Protein AF-A0A444JXI4-F1 (afdb_monomer)

Sequence (144 aa):
STSTVVQSQVCTTGTLKSLQKSLPAGSVIQTDQYGTRYSCADTFYPANGAGAVIDVSQMDQLYLEMDVPSGNPKVLKSNDPATSNRLYIGTSATNTPEVATGKTVNIFTAVPCGQPGYQAWEDGGNPVPADVSNADFFYTTTGK

Structure (mmCIF, N/CA/C/O backbone):
data_AF-A0A444JXI4-F1
#
_entry.id   AF-A0A444JXI4-F1
#
loop_
_atom_site.group_PDB
_atom_site.id
_atom_site.type_symbol
_atom_site.label_atom_id
_atom_site.label_alt_id
_atom_site.label_comp_id
_atom_site.label_asym_id
_atom_site.label_entity_id
_atom_site.label_seq_id
_atom_site.pdbx_PDB_ins_code
_atom_site.Cartn_x
_atom_site.Cartn_y
_atom_site.Cartn_z
_atom_site.occupancy
_atom_site.B_iso_or_equiv
_atom_site.auth_seq_id
_atom_site.auth_comp_id
_atom_site.auth_asym_id
_atom_site.auth_atom_id
_atom_site.pdbx_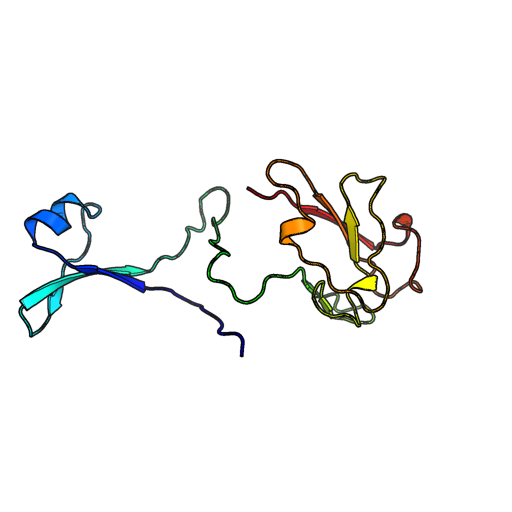PDB_model_num
ATOM 1 N N . SER A 1 1 ? -15.723 -8.320 -5.389 1.00 46.06 1 SER A N 1
ATOM 2 C CA . SER A 1 1 ? -16.338 -6.982 -5.432 1.00 46.06 1 SER A CA 1
ATOM 3 C C . SER A 1 1 ? -15.817 -6.239 -4.224 1.00 46.06 1 SER A C 1
ATOM 5 O O . SER A 1 1 ? -16.069 -6.705 -3.121 1.00 46.06 1 SER A O 1
ATOM 7 N N . THR A 1 2 ? -15.024 -5.189 -4.418 1.00 41.84 2 THR A N 1
ATOM 8 C CA . THR A 1 2 ? -14.401 -4.425 -3.325 1.00 41.84 2 THR A CA 1
ATOM 9 C C . THR A 1 2 ? -15.364 -3.320 -2.896 1.00 41.84 2 THR A C 1
ATOM 11 O O . THR A 1 2 ? -15.877 -2.593 -3.744 1.00 41.84 2 THR A O 1
ATOM 14 N N . SER A 1 3 ? -15.663 -3.222 -1.599 1.00 43.56 3 SER A N 1
ATOM 15 C CA . SER A 1 3 ? -16.588 -2.217 -1.062 1.00 43.56 3 SER A CA 1
ATOM 16 C C . SER A 1 3 ? -15.806 -1.029 -0.512 1.00 43.56 3 SER A C 1
ATOM 18 O O . SER A 1 3 ? -15.049 -1.180 0.444 1.00 43.56 3 SER A O 1
ATOM 20 N N . THR A 1 4 ? -15.989 0.158 -1.090 1.00 48.19 4 THR A N 1
ATOM 21 C CA . THR A 1 4 ? -15.403 1.400 -0.567 1.00 48.19 4 THR A CA 1
ATOM 22 C C . THR A 1 4 ? -16.182 1.850 0.668 1.00 48.19 4 THR A C 1
ATOM 24 O O . THR A 1 4 ? -17.311 2.325 0.557 1.00 48.19 4 THR A O 1
ATOM 27 N N . VAL A 1 5 ? -15.594 1.702 1.857 1.00 50.69 5 VAL A N 1
ATOM 28 C CA . VAL A 1 5 ? -16.174 2.204 3.111 1.00 50.69 5 VAL A CA 1
ATOM 29 C C . VAL A 1 5 ? -15.691 3.636 3.328 1.00 50.69 5 VAL A C 1
ATOM 31 O O . VAL A 1 5 ? -14.541 3.860 3.686 1.00 50.69 5 VAL A O 1
ATOM 34 N N . VAL A 1 6 ? -16.564 4.615 3.084 1.00 54.12 6 VAL A N 1
ATOM 35 C CA . VAL A 1 6 ? -16.255 6.047 3.282 1.00 54.12 6 VAL A CA 1
ATOM 36 C C . VAL A 1 6 ? -16.493 6.516 4.720 1.00 54.12 6 VAL A C 1
ATOM 38 O O . VAL A 1 6 ? -15.938 7.525 5.144 1.00 54.12 6 VAL A O 1
ATOM 41 N N . GLN A 1 7 ? -17.317 5.784 5.472 1.00 54.62 7 GLN A N 1
ATOM 42 C CA . GLN A 1 7 ? -17.680 6.089 6.850 1.00 54.62 7 GLN A CA 1
ATOM 43 C C . GLN A 1 7 ? -18.176 4.812 7.534 1.00 54.62 7 GLN A C 1
ATOM 45 O O . GLN A 1 7 ? -18.936 4.046 6.942 1.00 54.62 7 GLN A O 1
ATOM 50 N N . SER A 1 8 ? -17.759 4.601 8.782 1.00 68.19 8 SER A N 1
ATOM 51 C CA . SER A 1 8 ? -18.327 3.582 9.664 1.00 68.19 8 SER A CA 1
ATOM 52 C C . SER A 1 8 ? -18.947 4.273 10.871 1.00 68.19 8 SER A C 1
ATOM 54 O O . SER A 1 8 ? -18.332 5.157 11.475 1.00 68.19 8 SER A O 1
ATOM 56 N N . GLN A 1 9 ? -20.176 3.886 11.194 1.00 79.31 9 GLN A N 1
ATOM 57 C CA . GLN A 1 9 ? -20.873 4.331 12.389 1.00 79.31 9 GLN A CA 1
ATOM 58 C C . GLN A 1 9 ? -21.011 3.137 13.327 1.00 79.31 9 GLN A C 1
ATOM 60 O O . GLN A 1 9 ? -21.591 2.113 12.967 1.00 79.31 9 GLN A O 1
ATOM 65 N N . VAL A 1 10 ? -20.477 3.275 14.539 1.00 82.31 10 VAL A N 1
ATOM 66 C CA . VAL A 1 10 ? -20.553 2.232 15.564 1.00 82.31 10 VAL A CA 1
ATOM 67 C C . VAL A 1 10 ? -21.566 2.658 16.612 1.00 82.31 10 VAL A C 1
ATOM 69 O O . VAL A 1 10 ? -21.433 3.726 17.210 1.00 82.31 10 VAL A O 1
ATOM 72 N N . CYS A 1 11 ? -22.568 1.810 16.846 1.00 88.56 11 CYS A N 1
ATOM 73 C CA . CYS A 1 11 ? -23.601 2.031 17.849 1.00 88.56 11 CYS A CA 1
ATOM 74 C C . CYS A 1 11 ? -23.424 1.073 19.029 1.00 88.56 11 CYS A C 1
ATOM 76 O O . CYS A 1 11 ? -23.444 -0.145 18.867 1.00 88.56 11 CYS A O 1
ATOM 78 N N . THR A 1 12 ? -23.302 1.626 20.232 1.00 90.19 12 THR A N 1
ATOM 79 C CA . THR A 1 12 ? -23.228 0.857 21.478 1.00 90.19 12 THR A CA 1
ATOM 80 C C . THR A 1 12 ? -24.590 0.864 22.153 1.00 90.19 12 THR A C 1
ATOM 82 O O . THR A 1 12 ? -25.110 1.932 22.476 1.00 90.19 12 THR A O 1
ATOM 85 N N . THR A 1 13 ? -25.159 -0.314 22.401 1.00 92.19 13 THR A N 1
ATOM 86 C CA . THR A 1 13 ? -26.435 -0.480 23.113 1.00 92.19 13 THR A CA 1
ATOM 87 C C . THR A 1 13 ? -26.211 -0.806 24.586 1.00 92.19 13 THR A C 1
ATOM 89 O O . THR A 1 13 ? -25.284 -1.541 24.925 1.00 92.19 13 THR A O 1
ATOM 92 N N . GLY A 1 14 ? -27.078 -0.335 25.478 1.00 91.50 14 GLY A N 1
ATOM 93 C CA . GLY A 1 14 ? -26.977 -0.688 26.894 1.00 91.50 14 GLY A CA 1
ATOM 94 C C . GLY A 1 14 ? -27.999 0.009 27.778 1.00 91.50 14 GLY A C 1
ATOM 95 O O . GLY A 1 14 ? -28.840 0.774 27.316 1.00 91.50 14 GLY A O 1
ATOM 96 N N . THR A 1 15 ? -27.936 -0.232 29.087 1.00 91.00 15 THR A N 1
ATOM 97 C CA . THR A 1 15 ? -28.739 0.551 30.038 1.00 91.00 15 THR A CA 1
ATOM 98 C C . THR A 1 15 ? -28.214 1.985 30.112 1.00 91.00 15 THR A C 1
ATOM 100 O O . THR A 1 15 ? -27.021 2.215 29.921 1.00 91.00 15 THR A O 1
ATOM 103 N N . LEU A 1 16 ? -29.075 2.954 30.449 1.00 88.06 16 LEU A N 1
ATOM 104 C CA . LEU A 1 16 ? -28.679 4.368 30.547 1.00 88.06 16 LEU A CA 1
ATOM 105 C C . LEU A 1 16 ? -27.444 4.553 31.443 1.00 88.06 16 LEU A C 1
ATOM 107 O O . LEU A 1 16 ? -26.477 5.192 31.045 1.00 88.06 16 LEU A O 1
ATOM 111 N N . LYS A 1 17 ? -27.448 3.907 32.615 1.00 90.12 17 LYS A N 1
ATOM 112 C CA . LYS A 1 17 ? -26.343 3.955 33.579 1.00 90.12 17 LYS A CA 1
ATOM 113 C C . LYS A 1 17 ? -25.053 3.334 33.031 1.00 90.12 17 LYS A C 1
ATOM 115 O O . LYS A 1 17 ? -23.971 3.827 33.331 1.00 90.12 17 LYS A O 1
ATOM 120 N N . SER A 1 18 ? -25.158 2.257 32.248 1.00 88.69 18 SER A N 1
ATOM 121 C CA . SER A 1 18 ? -23.998 1.622 31.611 1.00 88.69 18 SER A CA 1
ATOM 122 C C . SER A 1 18 ? -23.408 2.524 30.534 1.00 88.69 18 SER A C 1
ATOM 124 O O . SER A 1 18 ? -22.207 2.769 30.548 1.00 88.69 18 SER A O 1
ATOM 126 N N . LEU A 1 19 ? -24.256 3.068 29.657 1.00 89.50 19 LEU A N 1
ATOM 127 C CA . LEU A 1 19 ? -23.844 3.945 28.563 1.00 89.50 19 LEU A CA 1
ATOM 128 C C . LEU A 1 19 ? -23.223 5.246 29.085 1.00 89.50 19 LEU A C 1
ATOM 130 O O . LEU A 1 19 ? -22.154 5.631 28.635 1.00 89.50 19 LEU A O 1
ATOM 134 N N . GLN A 1 20 ? -23.818 5.877 30.100 1.00 88.31 20 GLN A N 1
ATOM 135 C CA . GLN A 1 20 ? -23.254 7.079 30.731 1.00 88.31 20 GLN A CA 1
ATOM 136 C C . GLN A 1 20 ? -21.883 6.843 31.381 1.00 88.31 20 GLN A C 1
ATOM 138 O O . GLN A 1 20 ? -21.113 7.786 31.529 1.00 88.31 20 GLN A O 1
ATOM 143 N N . LYS A 1 21 ? -21.583 5.604 31.7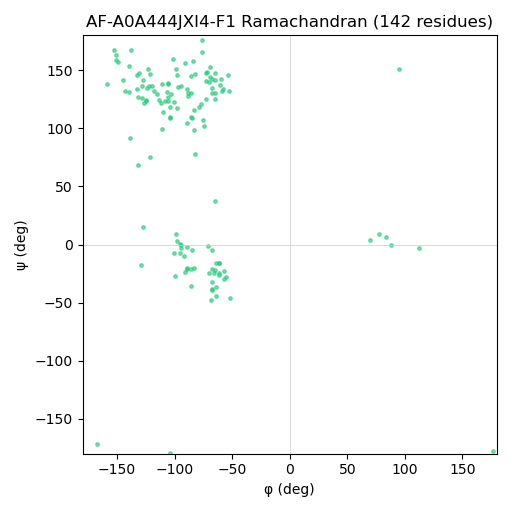92 1.00 88.56 21 LYS A N 1
ATOM 144 C CA . LYS A 1 21 ? -20.284 5.235 32.368 1.00 88.56 21 LYS A CA 1
ATOM 145 C C . LYS A 1 21 ? -19.249 4.885 31.296 1.00 88.56 21 LYS A C 1
ATOM 147 O O . LYS A 1 21 ? -18.068 5.136 31.505 1.00 88.56 21 LYS A O 1
ATOM 152 N N . SER A 1 22 ? -19.671 4.250 30.203 1.00 81.19 22 SER A N 1
ATOM 153 C CA . SER A 1 22 ? -18.772 3.747 29.157 1.00 81.19 22 SER A CA 1
ATOM 154 C C . SER A 1 22 ? -18.484 4.757 28.050 1.00 81.19 22 SER A C 1
ATOM 156 O O . SER A 1 22 ? -17.521 4.578 27.313 1.00 81.19 22 SER A O 1
ATOM 158 N N . LEU A 1 23 ? -19.328 5.777 27.890 1.00 83.88 23 LEU A N 1
ATOM 159 C CA . LEU A 1 23 ? -19.204 6.771 26.830 1.00 83.88 23 LEU A CA 1
ATOM 160 C C . LEU A 1 23 ? -18.534 8.056 27.338 1.00 83.88 23 LEU A C 1
ATOM 162 O O . LEU A 1 23 ? -18.702 8.415 28.506 1.00 83.88 23 LEU A O 1
ATOM 166 N N . PRO A 1 24 ? -17.824 8.791 26.463 1.00 80.31 24 PRO A N 1
ATOM 167 C CA . PRO A 1 24 ? -17.328 10.125 26.775 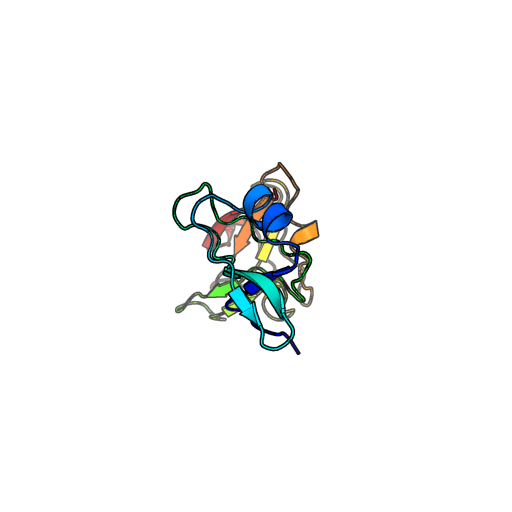1.00 80.31 24 PRO A CA 1
ATOM 168 C C . PRO A 1 24 ? -18.441 11.058 27.263 1.00 80.31 24 PRO A C 1
ATOM 170 O O . PRO A 1 24 ? -19.581 10.997 26.788 1.00 80.31 24 PRO A O 1
ATOM 173 N N . ALA A 1 25 ? -18.101 11.963 28.180 1.00 80.06 25 ALA A N 1
ATOM 174 C CA . ALA A 1 25 ? -19.039 12.972 28.659 1.00 80.06 25 ALA A CA 1
ATOM 175 C C . ALA A 1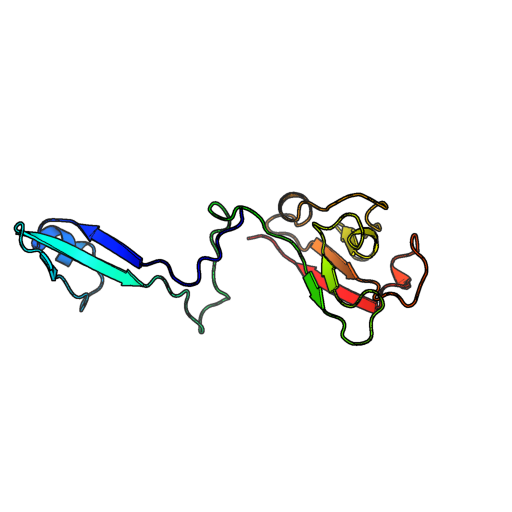 25 ? -19.568 13.819 27.487 1.00 80.06 25 ALA A C 1
ATOM 177 O O . ALA A 1 25 ? -18.801 14.251 26.630 1.00 80.06 25 ALA A O 1
ATOM 178 N N . GLY A 1 26 ? -20.884 14.041 27.451 1.00 79.69 26 GLY A N 1
ATOM 179 C CA . GLY A 1 26 ? -21.554 14.753 26.356 1.00 79.69 26 GLY A CA 1
ATOM 180 C C . GLY A 1 26 ? -21.990 13.873 25.178 1.00 79.69 26 GLY A C 1
ATOM 181 O O . GLY A 1 26 ? -22.609 14.393 24.254 1.00 79.69 26 GLY A O 1
ATOM 182 N N . SER A 1 27 ? -21.729 12.559 25.208 1.00 85.50 27 SER A N 1
ATOM 183 C CA . SER A 1 27 ? -22.233 11.634 24.181 1.00 85.50 27 SER A CA 1
ATOM 184 C C . SER A 1 27 ? -23.764 11.617 24.130 1.00 85.50 27 SER A C 1
ATOM 186 O O . SER A 1 27 ? -24.434 11.570 25.166 1.00 85.50 27 SER A O 1
ATOM 188 N N . VAL A 1 28 ? -24.320 11.617 22.916 1.00 91.25 28 VAL A N 1
ATOM 189 C CA . VAL A 1 28 ? -25.770 11.563 22.691 1.00 91.25 28 VAL A CA 1
ATOM 190 C C . VAL A 1 28 ? -26.264 10.128 22.867 1.00 91.25 28 VAL A C 1
ATOM 192 O O . VAL A 1 28 ? -25.885 9.237 22.114 1.00 91.25 28 VAL A O 1
ATOM 195 N N . ILE A 1 29 ? -27.156 9.914 23.835 1.00 93.94 29 ILE A N 1
ATOM 196 C CA . ILE A 1 29 ? -27.835 8.630 24.044 1.00 93.94 29 ILE A CA 1
ATOM 197 C C . ILE A 1 29 ? -29.267 8.752 23.525 1.00 93.94 29 ILE A C 1
ATOM 199 O O . ILE A 1 29 ? -30.053 9.552 24.033 1.00 93.94 29 ILE A O 1
ATOM 203 N N . GLN A 1 30 ? -29.607 7.940 22.531 1.00 93.44 30 GLN A N 1
ATOM 204 C CA . GLN A 1 30 ? -30.941 7.855 21.947 1.00 93.44 30 GLN A CA 1
ATOM 205 C C . GLN A 1 30 ? -31.688 6.629 22.483 1.00 93.44 30 GLN A C 1
ATOM 207 O O . GLN A 1 30 ? -31.091 5.698 23.026 1.00 93.44 30 GLN A O 1
ATOM 212 N N . THR A 1 31 ? -33.016 6.651 22.374 1.00 94.50 31 THR A N 1
ATOM 213 C CA . THR A 1 31 ? -33.887 5.504 22.665 1.00 94.50 31 THR A CA 1
ATOM 214 C C . THR A 1 31 ? -34.739 5.248 21.431 1.00 94.50 31 THR A C 1
ATOM 216 O O . THR A 1 31 ? -35.386 6.177 20.952 1.00 94.50 31 THR A O 1
ATOM 219 N N . ASP A 1 32 ? -34.711 4.029 20.894 1.00 91.12 32 ASP A N 1
ATOM 220 C CA . ASP A 1 32 ? -35.572 3.665 19.767 1.00 91.12 32 ASP A CA 1
ATOM 221 C C . ASP A 1 32 ? -37.027 3.430 20.211 1.00 91.12 32 ASP A C 1
ATOM 223 O O . ASP A 1 32 ? -37.371 3.451 21.396 1.00 91.12 32 ASP A O 1
ATOM 227 N N . GLN A 1 33 ? -37.893 3.168 19.234 1.00 92.50 33 GLN A N 1
ATOM 228 C CA . GLN A 1 33 ? -39.310 2.871 19.454 1.00 92.50 33 GLN A CA 1
ATOM 229 C C . GLN A 1 33 ? -39.576 1.580 20.251 1.00 92.50 33 GLN A C 1
ATOM 231 O O . GLN A 1 33 ? -40.683 1.391 20.748 1.00 92.50 33 GLN A O 1
ATOM 236 N N . TYR A 1 34 ? -38.581 0.699 20.383 1.00 91.50 34 TYR A N 1
ATOM 237 C CA . TYR A 1 34 ? -38.664 -0.552 21.138 1.00 91.50 34 TYR A CA 1
ATOM 238 C C . TYR A 1 34 ? -38.123 -0.406 22.571 1.00 91.50 34 TYR A C 1
ATOM 240 O O . TYR A 1 34 ? -38.129 -1.367 23.339 1.00 91.50 34 TYR A O 1
ATOM 248 N N . GLY A 1 35 ? -37.671 0.794 22.954 1.00 88.81 35 GLY A N 1
ATOM 249 C CA . GLY A 1 35 ? -37.089 1.077 24.265 1.00 88.81 35 GLY A CA 1
ATOM 250 C C . GLY A 1 35 ? -35.601 0.731 24.379 1.00 88.81 35 GLY A C 1
ATOM 251 O O . GLY A 1 35 ? -35.032 0.845 25.471 1.00 88.81 35 GLY A O 1
ATOM 252 N N . THR A 1 36 ? -34.948 0.344 23.281 1.00 92.06 36 THR A N 1
ATOM 253 C CA . THR A 1 36 ? -33.507 0.088 23.246 1.00 92.06 36 THR A CA 1
ATOM 254 C C . THR A 1 36 ? -32.768 1.411 23.308 1.00 92.06 36 THR A C 1
ATOM 256 O O . THR A 1 36 ? -32.983 2.301 22.486 1.00 92.06 36 THR A O 1
ATOM 259 N N . ARG A 1 37 ? -31.867 1.545 24.283 1.00 94.44 37 ARG A N 1
ATOM 260 C CA . ARG A 1 37 ? -30.990 2.712 24.388 1.00 94.44 37 ARG A CA 1
ATOM 261 C C . ARG A 1 37 ? -29.664 2.443 23.710 1.00 94.44 37 ARG A C 1
ATOM 263 O O . ARG A 1 37 ? -29.067 1.384 23.918 1.00 94.44 37 ARG A O 1
ATOM 270 N N . TYR A 1 38 ? -29.197 3.425 22.956 1.00 92.69 38 TYR A N 1
ATOM 271 C CA . TYR A 1 38 ? -27.962 3.327 22.198 1.00 92.69 38 TYR A CA 1
ATOM 272 C C . TYR A 1 38 ? -27.285 4.686 22.023 1.00 92.69 38 TYR A C 1
ATOM 274 O O . TYR A 1 38 ? -27.917 5.732 22.142 1.00 92.69 38 TYR A O 1
ATOM 282 N N . SER A 1 39 ? -25.987 4.665 21.744 1.00 91.06 39 SER A N 1
ATOM 283 C CA . SER A 1 39 ? -25.211 5.831 21.318 1.00 91.06 39 SER A CA 1
ATOM 284 C C . SER A 1 39 ? -24.405 5.437 20.098 1.00 91.06 39 SER A C 1
ATOM 286 O O . SER A 1 39 ? -23.676 4.448 20.157 1.00 91.06 39 SER A O 1
ATOM 288 N N . CYS A 1 40 ? -24.519 6.212 19.026 1.00 87.25 40 CYS A N 1
ATOM 289 C CA . CYS A 1 40 ? -23.739 6.018 17.814 1.00 87.25 40 CYS A CA 1
ATOM 290 C C . CYS A 1 40 ? -22.665 7.097 17.716 1.00 87.25 40 CYS A C 1
ATOM 292 O O . CYS A 1 40 ? -22.921 8.259 18.030 1.00 87.25 40 CYS A O 1
ATOM 294 N N . ALA A 1 41 ? -21.470 6.707 17.295 1.00 80.00 41 ALA A N 1
ATOM 295 C CA . ALA A 1 41 ? -20.404 7.632 16.961 1.00 80.00 41 ALA A CA 1
ATOM 296 C C . ALA A 1 41 ? -19.870 7.286 15.577 1.00 80.00 41 ALA A C 1
ATOM 298 O O . ALA A 1 41 ? -19.654 6.113 15.256 1.00 80.00 41 ALA A O 1
ATOM 299 N N . ASP A 1 42 ? -19.646 8.320 14.779 1.00 71.12 42 ASP A N 1
ATOM 300 C CA . ASP A 1 42 ? -18.913 8.179 13.536 1.00 71.12 42 ASP A CA 1
ATOM 301 C C . ASP A 1 42 ? -17.430 8.079 13.886 1.00 71.12 42 ASP A C 1
ATOM 303 O O . ASP A 1 42 ? -16.859 8.977 14.512 1.00 71.12 42 ASP A O 1
ATOM 307 N N . THR A 1 43 ? -16.785 6.981 13.507 1.00 62.44 43 THR A N 1
ATOM 308 C CA . THR A 1 43 ? -15.337 6.847 13.675 1.00 62.44 43 THR A CA 1
ATOM 309 C C . THR A 1 43 ? -14.637 7.553 12.520 1.00 62.44 43 THR A C 1
ATOM 311 O O . THR A 1 43 ? -14.177 6.918 11.575 1.00 62.44 43 THR A O 1
ATOM 314 N N . PHE A 1 44 ? -14.564 8.883 12.582 1.00 56.19 44 PHE A N 1
ATOM 315 C CA . PHE A 1 44 ? -13.612 9.649 11.781 1.00 56.19 44 PHE A CA 1
ATOM 316 C C . PHE A 1 44 ? -12.288 9.703 12.550 1.00 56.19 44 PHE A C 1
ATOM 318 O O . PHE A 1 44 ? -12.199 10.343 13.599 1.00 56.19 44 PHE A O 1
ATOM 325 N N . TYR A 1 45 ? -11.257 9.006 12.067 1.00 51.66 45 TYR A N 1
ATOM 326 C CA . TYR A 1 45 ? -9.918 9.129 12.647 1.00 51.66 45 TYR A CA 1
ATOM 327 C C . TYR A 1 45 ? -9.445 10.597 12.553 1.00 51.66 45 TYR A C 1
ATOM 329 O O . TYR A 1 45 ? -9.588 11.215 11.497 1.00 51.66 45 TYR A O 1
ATOM 337 N N . PRO A 1 46 ? -8.926 11.191 13.643 1.00 40.72 46 PRO A N 1
ATOM 338 C CA . PRO A 1 46 ? -8.758 12.638 13.750 1.00 40.72 46 PRO A CA 1
ATOM 339 C C . PRO A 1 46 ? -7.620 13.178 12.875 1.00 40.72 46 PRO A C 1
ATOM 341 O O . PRO A 1 46 ? -6.523 12.624 12.846 1.00 40.72 46 PRO A O 1
ATOM 344 N N . ALA A 1 47 ? -7.863 14.343 12.267 1.00 42.59 47 ALA A N 1
ATOM 345 C CA . ALA A 1 47 ? -6.924 15.104 11.438 1.00 42.59 47 ALA A CA 1
ATOM 346 C C . ALA A 1 47 ? -5.710 15.699 12.194 1.00 42.59 47 ALA A C 1
ATOM 348 O O . ALA A 1 47 ? -4.825 16.265 11.561 1.00 42.59 47 ALA A O 1
ATOM 349 N N . ASN A 1 48 ? -5.637 15.572 13.529 1.00 42.09 48 ASN A N 1
ATOM 350 C CA . ASN A 1 48 ? -4.659 16.303 14.357 1.00 42.09 48 ASN A CA 1
ATOM 351 C C . ASN 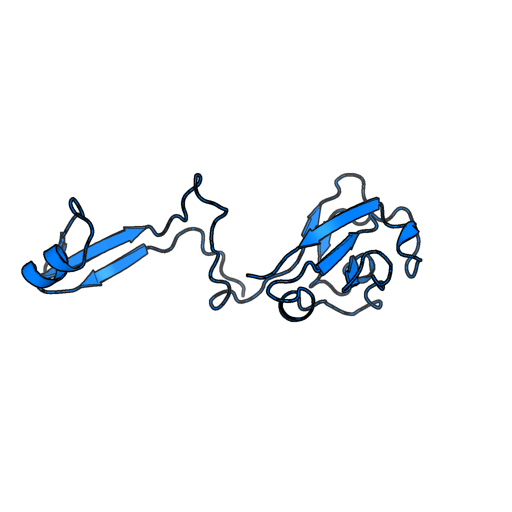A 1 48 ? -3.824 15.404 15.304 1.00 42.09 48 ASN A C 1
ATOM 353 O O . ASN A 1 48 ? -3.211 15.904 16.246 1.00 42.09 48 ASN A O 1
ATOM 357 N N . GLY A 1 49 ? -3.816 14.081 15.094 1.00 53.09 49 GLY A N 1
ATOM 358 C CA . GLY A 1 49 ? -2.924 13.124 15.776 1.00 53.09 49 GLY A CA 1
ATOM 359 C C . GLY A 1 49 ? -1.777 12.659 14.868 1.00 53.09 49 GLY A C 1
ATOM 360 O O . GLY A 1 49 ? -1.710 13.084 13.722 1.00 53.09 49 GLY A O 1
ATOM 361 N N . ALA A 1 50 ? -0.890 11.777 15.352 1.00 50.97 50 ALA A N 1
ATOM 362 C CA . ALA A 1 50 ? 0.302 11.243 14.658 1.00 50.97 50 ALA A CA 1
ATOM 363 C C . ALA A 1 50 ? 0.019 10.367 13.401 1.00 50.97 50 ALA A C 1
ATOM 365 O O . ALA A 1 50 ? 0.707 9.370 13.167 1.00 50.97 50 ALA A O 1
ATOM 366 N N . GLY A 1 51 ? -0.993 10.731 12.610 1.00 47.59 51 GLY A N 1
ATOM 367 C CA . GLY A 1 51 ? -1.607 9.948 11.543 1.00 47.59 51 GLY A CA 1
ATOM 368 C C . GLY A 1 51 ? -2.843 9.184 12.028 1.00 47.59 51 GLY A C 1
ATOM 369 O O . GLY A 1 51 ? -2.948 8.819 13.200 1.00 47.59 51 GLY A O 1
ATOM 370 N N . ALA A 1 52 ? -3.789 8.942 11.120 1.00 49.59 52 ALA A N 1
ATOM 371 C CA . ALA A 1 52 ? -4.886 8.009 11.353 1.00 49.59 52 ALA A CA 1
ATOM 372 C C . ALA A 1 52 ? -4.324 6.586 11.507 1.00 49.59 52 ALA A C 1
ATOM 374 O O . ALA A 1 52 ? -3.533 6.137 10.679 1.00 49.59 52 ALA A O 1
ATOM 375 N N . VAL A 1 53 ? -4.731 5.871 12.557 1.00 55.22 53 VAL A N 1
ATOM 376 C CA . VAL A 1 53 ? -4.461 4.433 12.677 1.00 55.22 53 VAL A CA 1
ATOM 377 C C . VAL A 1 53 ? -5.537 3.718 11.878 1.00 55.22 53 VAL A C 1
ATOM 379 O O . VAL A 1 53 ? -6.655 3.580 12.348 1.00 55.22 53 VAL A O 1
ATOM 382 N N . ILE A 1 54 ? -5.233 3.312 10.652 1.00 60.47 54 ILE A N 1
ATOM 383 C CA . ILE A 1 54 ? -6.193 2.582 9.823 1.00 60.47 54 ILE A CA 1
ATOM 384 C C . ILE A 1 54 ? -6.134 1.108 10.226 1.00 60.47 54 ILE A C 1
ATOM 386 O O . ILE A 1 54 ? -5.104 0.462 10.047 1.00 60.47 54 ILE A O 1
ATOM 390 N N . ASP A 1 55 ? -7.232 0.576 10.768 1.00 64.44 55 ASP A N 1
ATOM 391 C CA . ASP A 1 55 ? -7.381 -0.869 10.923 1.00 64.44 55 ASP A CA 1
ATOM 392 C C . ASP A 1 55 ? -7.669 -1.495 9.553 1.00 64.44 55 ASP A C 1
ATOM 394 O O . ASP A 1 55 ? -8.769 -1.420 9.005 1.00 64.44 55 ASP A O 1
ATOM 398 N N . VAL A 1 56 ? -6.626 -2.086 8.984 1.00 64.94 56 VAL A N 1
ATOM 399 C CA . VAL A 1 56 ? -6.628 -2.742 7.672 1.00 64.94 56 VAL A CA 1
ATOM 400 C C . VAL A 1 56 ? -7.112 -4.192 7.740 1.00 64.94 56 VAL A C 1
ATOM 402 O O . VAL A 1 56 ? -7.277 -4.816 6.697 1.00 64.94 56 VAL A O 1
ATOM 405 N N . SER A 1 57 ? -7.382 -4.738 8.935 1.00 67.06 57 SER A N 1
ATOM 406 C CA . SER A 1 57 ? -7.836 -6.130 9.099 1.00 67.06 57 SER A CA 1
ATOM 407 C C . SER A 1 57 ? -9.211 -6.399 8.483 1.00 67.06 57 SER A C 1
ATOM 409 O O . SER A 1 57 ? -9.530 -7.541 8.158 1.00 67.06 57 SER A O 1
ATOM 411 N N . GLN A 1 58 ? -10.017 -5.351 8.292 1.00 64.12 58 GLN A N 1
ATOM 412 C CA . GLN A 1 58 ? -11.329 -5.429 7.646 1.00 64.12 58 GLN A CA 1
ATOM 413 C C . GLN A 1 58 ? -11.303 -5.042 6.159 1.00 64.12 58 GLN A C 1
ATOM 415 O O . GLN A 1 58 ? -12.354 -5.006 5.519 1.00 64.12 58 GLN A O 1
ATOM 420 N N . MET A 1 59 ? -10.130 -4.735 5.595 1.00 69.38 59 MET A N 1
ATOM 421 C CA . MET A 1 59 ? -9.994 -4.376 4.184 1.00 69.38 59 MET A CA 1
ATOM 422 C C . MET A 1 59 ? -9.763 -5.619 3.322 1.00 69.38 59 MET A C 1
ATOM 424 O O . MET A 1 59 ? -8.919 -6.454 3.629 1.00 69.38 59 MET A O 1
ATOM 428 N N . ASP A 1 60 ? -10.494 -5.714 2.210 1.00 69.62 60 ASP A N 1
ATOM 429 C CA . ASP A 1 60 ? -10.343 -6.792 1.218 1.00 69.62 60 ASP A CA 1
ATOM 430 C C . ASP A 1 60 ? -8.991 -6.705 0.488 1.00 69.62 60 ASP A C 1
ATOM 432 O O . ASP A 1 60 ? -8.337 -7.714 0.231 1.00 69.62 60 ASP A O 1
ATOM 436 N N . GLN A 1 61 ? -8.549 -5.484 0.167 1.00 74.12 61 GLN A N 1
ATOM 437 C CA . GLN A 1 61 ? -7.288 -5.231 -0.523 1.00 74.12 61 GLN A CA 1
ATOM 438 C C . GLN A 1 61 ? -6.631 -3.946 -0.025 1.00 74.12 61 GLN A C 1
ATOM 440 O O . GLN A 1 61 ? -7.299 -2.935 0.186 1.00 74.12 61 GLN A O 1
ATOM 445 N N . LEU A 1 62 ? -5.305 -3.987 0.088 1.00 79.44 62 LEU A N 1
ATOM 446 C CA . LEU A 1 62 ? -4.457 -2.827 0.323 1.00 79.44 62 LEU A CA 1
ATOM 447 C C . LEU A 1 62 ? -3.205 -2.961 -0.543 1.00 79.44 62 LEU A C 1
ATOM 449 O O . LEU A 1 62 ? -2.573 -4.018 -0.576 1.00 79.44 62 LEU A O 1
ATOM 453 N N . TYR A 1 63 ? -2.866 -1.903 -1.266 1.00 88.25 63 TYR A N 1
ATOM 454 C CA . TYR A 1 63 ? -1.762 -1.894 -2.216 1.00 88.25 63 TYR A CA 1
ATOM 455 C C . TYR A 1 63 ? -1.176 -0.483 -2.335 1.00 88.25 63 TYR A C 1
ATOM 457 O O . TYR A 1 63 ? -1.805 0.492 -1.924 1.00 88.25 63 TYR A O 1
ATOM 465 N N . LEU A 1 64 ? 0.038 -0.381 -2.876 1.00 88.06 64 LEU A N 1
ATOM 466 C CA . LEU A 1 64 ? 0.671 0.901 -3.180 1.00 88.06 64 LEU A CA 1
ATOM 467 C C . LEU A 1 64 ? 0.256 1.325 -4.585 1.00 88.06 64 LEU A C 1
ATOM 469 O O . LEU A 1 64 ? 0.366 0.531 -5.520 1.00 88.06 64 LEU A O 1
ATOM 473 N N . GLU A 1 65 ? -0.203 2.563 -4.716 1.00 91.31 65 GLU A N 1
ATOM 474 C CA . GLU A 1 65 ? -0.540 3.179 -5.994 1.00 91.31 65 GLU A CA 1
ATOM 475 C C . GLU A 1 65 ? 0.321 4.416 -6.199 1.00 91.31 65 GLU A C 1
ATOM 477 O O . GLU A 1 65 ? 0.498 5.219 -5.280 1.00 91.31 65 GLU A O 1
ATOM 482 N N . MET A 1 66 ? 0.829 4.569 -7.413 1.00 89.12 66 MET A N 1
ATOM 483 C CA . MET A 1 66 ? 1.459 5.794 -7.859 1.00 89.12 66 MET A CA 1
ATOM 484 C C . MET A 1 66 ? 0.768 6.278 -9.131 1.00 89.12 66 MET A C 1
ATOM 486 O O . MET A 1 66 ? 0.687 5.541 -10.110 1.00 89.12 66 MET A O 1
ATOM 490 N N . ASP A 1 67 ? 0.270 7.513 -9.102 1.00 92.75 67 ASP A N 1
ATOM 491 C CA . ASP A 1 67 ? -0.263 8.209 -10.273 1.00 92.75 67 ASP A CA 1
ATOM 492 C C . ASP A 1 67 ? 0.766 9.248 -10.728 1.00 92.75 67 ASP A C 1
ATOM 494 O O . ASP A 1 67 ? 1.033 10.233 -10.033 1.00 92.75 67 ASP A O 1
ATOM 498 N N . VAL A 1 68 ? 1.381 8.987 -11.878 1.00 88.44 68 VAL A N 1
ATOM 499 C CA . VAL A 1 68 ? 2.334 9.861 -12.554 1.00 88.44 68 VAL A CA 1
ATOM 500 C C . VAL A 1 68 ? 1.663 10.376 -13.827 1.00 88.44 68 VAL A C 1
ATOM 502 O O . VAL A 1 68 ? 1.663 9.687 -14.849 1.00 88.44 68 VAL A O 1
ATOM 505 N N . PRO A 1 69 ? 1.107 11.603 -13.837 1.00 89.56 69 PRO A N 1
ATOM 506 C CA . PRO A 1 69 ? 0.359 12.114 -14.988 1.00 89.56 69 PRO A CA 1
ATOM 507 C C . PRO A 1 69 ? 1.147 12.125 -16.308 1.00 89.56 69 PRO A C 1
ATOM 509 O O . PRO A 1 69 ? 0.549 11.994 -17.382 1.00 89.56 69 PRO A O 1
ATOM 512 N N . SER A 1 70 ? 2.471 12.290 -16.219 1.00 88.38 70 SER A N 1
ATOM 513 C CA . SER A 1 70 ? 3.425 12.252 -17.333 1.00 88.38 70 SER A CA 1
ATOM 514 C C . SER A 1 70 ? 4.026 10.869 -17.609 1.00 88.38 70 SER A C 1
ATOM 516 O O . SER A 1 70 ? 4.703 10.720 -18.622 1.00 88.38 70 SER A O 1
ATOM 518 N N . GLY A 1 71 ? 3.804 9.891 -16.729 1.00 85.06 71 GLY A N 1
ATOM 519 C CA . GLY A 1 71 ? 4.400 8.559 -16.802 1.00 85.06 71 GLY A CA 1
ATOM 520 C C . GLY A 1 71 ? 3.752 7.662 -17.855 1.00 85.06 71 GLY A C 1
ATOM 521 O O . GLY A 1 71 ? 2.662 7.939 -18.375 1.00 85.06 71 GLY A O 1
ATOM 522 N N . ASN A 1 72 ? 4.427 6.557 -18.167 1.00 84.81 72 ASN A N 1
ATOM 523 C CA . ASN A 1 72 ? 3.935 5.548 -19.101 1.00 84.81 72 ASN A CA 1
ATOM 524 C C . ASN A 1 72 ? 4.229 4.120 -18.596 1.00 84.81 72 ASN A C 1
ATOM 526 O O . ASN A 1 72 ? 5.272 3.536 -18.914 1.00 84.81 72 ASN A O 1
ATOM 530 N N . PRO A 1 73 ? 3.298 3.500 -17.852 1.00 88.19 73 PRO A N 1
ATOM 531 C CA . PRO A 1 73 ? 1.893 3.881 -17.674 1.00 88.19 73 PRO A CA 1
ATOM 532 C C . PRO A 1 73 ? 1.684 4.953 -16.593 1.00 88.19 73 PRO A C 1
ATOM 534 O O . PRO A 1 73 ? 2.493 5.106 -15.689 1.00 88.19 73 PRO A O 1
ATOM 537 N N . LYS A 1 74 ? 0.555 5.670 -16.669 1.00 93.31 74 LYS A N 1
ATOM 538 C CA . LYS A 1 74 ? 0.227 6.743 -15.713 1.00 93.31 74 LYS A CA 1
ATOM 539 C C . LYS A 1 74 ? -0.039 6.238 -14.304 1.00 93.31 74 LYS A C 1
ATOM 541 O O . LYS A 1 74 ? 0.325 6.892 -13.343 1.00 93.31 74 LYS A O 1
ATOM 546 N N . VAL A 1 75 ? -0.707 5.094 -14.189 1.00 94.56 75 VAL A N 1
ATOM 547 C CA . VAL A 1 75 ? -1.069 4.514 -12.897 1.00 94.56 75 VAL A CA 1
ATOM 548 C C . VAL A 1 75 ? -0.297 3.221 -12.719 1.00 94.56 75 VAL A C 1
ATOM 550 O O . VAL A 1 75 ? -0.379 2.321 -13.555 1.00 94.56 75 VAL A O 1
ATOM 553 N N . LEU A 1 76 ? 0.432 3.145 -11.616 1.00 94.00 76 LEU A N 1
ATOM 554 C CA . LEU A 1 76 ? 1.260 2.023 -11.213 1.00 94.00 76 LEU A CA 1
ATOM 555 C C . LEU A 1 76 ? 0.690 1.442 -9.930 1.00 94.00 76 LEU A C 1
ATOM 557 O O . LEU A 1 76 ? 0.421 2.189 -8.988 1.00 94.00 76 LEU A O 1
ATOM 561 N N . LYS A 1 77 ? 0.482 0.125 -9.876 1.00 95.00 77 LYS A N 1
ATOM 562 C CA . LYS A 1 77 ? -0.113 -0.523 -8.703 1.00 95.00 77 LYS A CA 1
ATOM 563 C C . LYS A 1 77 ? 0.671 -1.751 -8.293 1.00 95.00 77 LYS A C 1
ATOM 565 O O . LYS A 1 77 ? 0.960 -2.628 -9.100 1.00 95.00 77 LYS A O 1
ATOM 570 N N . SER A 1 78 ? 0.946 -1.873 -6.999 1.00 93.75 78 SER A N 1
ATOM 571 C CA . SER A 1 78 ? 1.668 -3.031 -6.472 1.00 93.75 78 SER A CA 1
ATOM 572 C C . SER A 1 78 ? 0.861 -4.333 -6.577 1.00 93.75 78 SER A C 1
ATOM 574 O O . SER A 1 78 ? 1.443 -5.414 -6.559 1.00 93.75 78 SER A O 1
ATOM 576 N N . ASN A 1 79 ? -0.46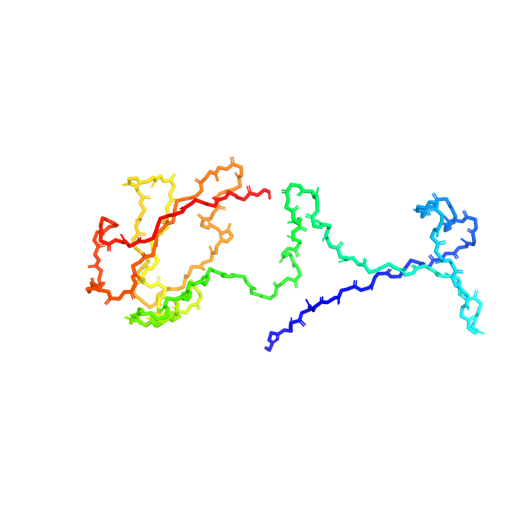7 -4.257 -6.705 1.00 94.06 79 ASN A N 1
ATOM 577 C CA . ASN A 1 79 ? -1.361 -5.404 -6.895 1.00 94.06 79 ASN A CA 1
ATOM 578 C C . ASN A 1 79 ? -1.771 -5.649 -8.359 1.00 94.06 79 ASN A C 1
ATOM 580 O O . ASN A 1 79 ? -2.632 -6.494 -8.598 1.00 94.06 79 ASN A O 1
ATOM 584 N N . ASP A 1 80 ? -1.173 -4.954 -9.327 1.00 94.88 80 ASP A N 1
ATOM 585 C CA . ASP A 1 80 ? -1.434 -5.167 -10.751 1.00 94.88 80 ASP A CA 1
ATOM 586 C C . ASP A 1 80 ? -0.205 -5.802 -11.425 1.00 94.88 80 ASP A C 1
ATOM 588 O O . ASP A 1 80 ? 0.827 -5.141 -11.534 1.00 94.88 80 ASP A O 1
ATOM 592 N N . PRO A 1 81 ? -0.285 -7.055 -11.915 1.00 95.00 81 PRO A N 1
ATOM 593 C CA . PRO A 1 81 ? 0.852 -7.744 -12.526 1.00 95.00 81 PRO A CA 1
ATOM 594 C C . PRO A 1 81 ? 1.410 -7.055 -13.783 1.00 95.00 81 PRO A C 1
ATOM 596 O O . PRO A 1 81 ? 2.516 -7.399 -14.204 1.00 95.00 81 PRO A O 1
ATOM 599 N N . ALA A 1 82 ? 0.666 -6.129 -14.399 1.00 94.00 82 ALA A N 1
ATOM 600 C CA . ALA A 1 82 ? 1.117 -5.381 -15.570 1.00 94.00 82 ALA A CA 1
ATOM 601 C C . ALA A 1 82 ? 1.995 -4.167 -15.226 1.00 94.00 82 ALA A C 1
ATOM 603 O O . ALA A 1 82 ? 2.706 -3.677 -16.101 1.00 94.00 82 ALA A O 1
ATOM 604 N N . THR A 1 83 ? 1.930 -3.663 -13.990 1.00 94.62 83 THR A N 1
ATOM 605 C CA . THR A 1 83 ? 2.597 -2.408 -13.594 1.00 94.62 83 THR A CA 1
ATOM 606 C C . THR A 1 83 ? 3.450 -2.534 -12.337 1.00 94.62 83 THR A C 1
ATOM 608 O O . THR A 1 83 ? 4.334 -1.713 -12.101 1.00 94.62 83 THR A O 1
ATOM 611 N N . SER A 1 84 ? 3.238 -3.584 -11.545 1.00 94.94 84 SER A N 1
ATOM 612 C CA . SER A 1 84 ? 3.957 -3.853 -10.301 1.00 94.94 84 SER A CA 1
ATOM 613 C C . SER A 1 84 ? 5.458 -4.050 -10.482 1.00 94.94 84 SER A C 1
ATOM 615 O O . SER A 1 84 ? 6.198 -3.799 -9.540 1.00 94.94 84 SER A O 1
ATOM 617 N N . ASN A 1 85 ? 5.921 -4.456 -11.665 1.00 94.56 85 ASN A N 1
ATOM 618 C CA . ASN A 1 85 ? 7.341 -4.626 -11.979 1.00 94.56 85 ASN A CA 1
ATOM 619 C C . ASN A 1 85 ? 8.119 -3.314 -12.092 1.00 94.56 85 ASN A C 1
ATOM 621 O O . ASN A 1 85 ? 9.318 -3.332 -12.308 1.00 94.56 85 ASN A O 1
ATOM 625 N N . ARG A 1 86 ? 7.456 -2.171 -11.927 1.00 94.56 86 ARG A N 1
ATOM 626 C CA . ARG A 1 86 ? 8.127 -0.879 -11.775 1.00 94.56 86 ARG A CA 1
ATOM 627 C C . ARG A 1 86 ? 8.332 -0.483 -10.311 1.00 94.56 86 ARG A C 1
ATOM 629 O O . ARG A 1 86 ? 8.932 0.554 -10.038 1.00 94.56 86 ARG A O 1
ATOM 636 N N . LEU A 1 87 ? 7.835 -1.294 -9.371 1.00 94.69 87 LEU A N 1
ATOM 637 C CA . LEU A 1 87 ? 8.088 -1.146 -7.942 1.00 94.69 87 LEU A CA 1
ATOM 638 C C . LEU A 1 87 ? 9.389 -1.855 -7.576 1.00 94.69 87 LEU A C 1
ATOM 640 O O . LEU A 1 87 ? 9.571 -3.043 -7.839 1.00 94.69 87 LEU A O 1
ATOM 644 N N . TYR A 1 88 ? 10.236 -1.139 -6.857 1.00 94.06 88 TYR A N 1
ATOM 645 C CA . TYR A 1 88 ? 11.371 -1.672 -6.128 1.00 94.06 88 TYR A CA 1
ATOM 646 C C . TYR A 1 88 ? 10.981 -1.711 -4.659 1.00 94.06 88 TYR A C 1
ATOM 648 O O . TYR A 1 88 ? 10.509 -0.708 -4.121 1.00 94.06 88 TYR A O 1
ATOM 656 N N . ILE A 1 89 ? 11.165 -2.849 -3.992 1.00 91.50 89 ILE A N 1
ATOM 657 C CA . ILE A 1 89 ? 10.846 -2.964 -2.566 1.00 91.50 89 ILE A CA 1
ATOM 658 C C . ILE A 1 89 ? 11.845 -3.848 -1.830 1.00 91.50 89 ILE A C 1
ATOM 660 O O . ILE A 1 89 ? 12.167 -4.950 -2.268 1.00 91.50 89 ILE A O 1
ATOM 664 N N . GLY A 1 90 ? 12.333 -3.370 -0.686 1.00 88.38 90 GLY A N 1
ATOM 665 C CA . GLY A 1 90 ? 13.329 -4.091 0.093 1.00 88.38 90 GLY A CA 1
ATOM 666 C C . GLY A 1 90 ? 13.557 -3.548 1.497 1.00 88.38 90 GLY A C 1
ATOM 667 O O . GLY A 1 90 ? 12.823 -2.697 2.002 1.00 88.38 90 GLY A O 1
ATOM 668 N N . THR A 1 91 ? 14.582 -4.088 2.152 1.00 82.56 91 THR A N 1
ATOM 669 C CA . THR A 1 91 ? 14.872 -3.855 3.577 1.00 82.56 91 THR A CA 1
ATOM 670 C C . THR A 1 91 ? 15.983 -2.834 3.823 1.00 82.56 91 THR A C 1
ATOM 672 O O . THR A 1 91 ? 16.223 -2.459 4.969 1.00 82.56 91 THR A O 1
ATOM 675 N N . SER A 1 92 ? 16.667 -2.367 2.776 1.00 83.19 92 SER A N 1
ATOM 676 C CA . SER A 1 92 ? 17.642 -1.274 2.846 1.00 83.19 92 SER A CA 1
ATOM 677 C C . SER A 1 92 ? 17.669 -0.502 1.532 1.00 83.19 92 SER A C 1
ATOM 679 O O . SER A 1 92 ? 17.375 -1.074 0.491 1.00 83.19 92 SER A O 1
ATOM 6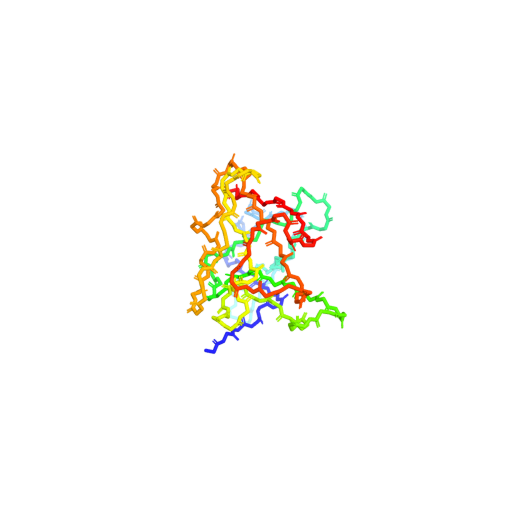81 N N . ALA A 1 93 ? 18.117 0.758 1.554 1.00 78.00 93 ALA A N 1
ATOM 682 C CA . ALA A 1 93 ? 18.259 1.576 0.343 1.00 78.00 93 ALA A CA 1
ATOM 683 C C . ALA A 1 93 ? 19.136 0.920 -0.745 1.00 78.00 93 ALA A C 1
ATOM 685 O O . ALA A 1 93 ? 18.938 1.159 -1.931 1.00 78.00 93 ALA A O 1
ATOM 686 N N . THR A 1 94 ? 20.090 0.076 -0.345 1.00 79.69 94 THR A N 1
ATOM 687 C CA . THR A 1 94 ? 21.023 -0.625 -1.240 1.00 79.69 94 THR A CA 1
ATOM 688 C C . THR A 1 94 ? 20.579 -2.038 -1.623 1.00 79.69 94 THR A C 1
ATOM 690 O O . THR A 1 94 ? 21.225 -2.665 -2.456 1.00 79.69 94 THR A O 1
ATOM 693 N N . ASN A 1 95 ? 19.506 -2.557 -1.022 1.00 81.75 95 ASN A N 1
ATOM 694 C CA . ASN A 1 95 ? 18.949 -3.877 -1.306 1.00 81.75 95 ASN A CA 1
ATOM 695 C C . ASN A 1 95 ? 17.436 -3.755 -1.508 1.00 81.75 95 ASN A C 1
ATOM 697 O O . ASN A 1 95 ? 16.638 -4.214 -0.687 1.00 81.75 95 ASN A O 1
ATOM 701 N N . THR A 1 96 ? 17.077 -3.096 -2.608 1.00 87.69 96 THR A N 1
ATOM 702 C CA . THR A 1 96 ? 15.698 -2.803 -3.009 1.00 87.69 96 THR A CA 1
ATOM 703 C C . THR A 1 96 ? 15.451 -3.427 -4.387 1.00 87.69 96 THR A C 1
ATOM 705 O O . THR A 1 96 ? 15.520 -2.722 -5.391 1.00 87.69 96 THR A O 1
ATOM 708 N N . PRO A 1 97 ? 15.276 -4.759 -4.484 1.00 90.75 97 PRO A N 1
ATOM 709 C CA . PRO A 1 97 ? 15.092 -5.418 -5.771 1.00 90.75 97 PRO A CA 1
ATOM 710 C C . PRO A 1 97 ? 13.792 -4.981 -6.450 1.00 90.75 97 PRO A C 1
ATOM 712 O O . PRO A 1 97 ? 12.780 -4.725 -5.791 1.00 90.75 97 PRO A O 1
ATOM 715 N N . GLU A 1 98 ? 13.826 -4.955 -7.779 1.00 92.69 98 GLU A N 1
ATOM 716 C CA . GLU A 1 98 ? 12.635 -4.811 -8.608 1.00 92.69 98 GLU A CA 1
ATOM 717 C C . GLU A 1 98 ? 11.711 -6.025 -8.438 1.00 92.69 98 GLU A C 1
ATOM 719 O O . GLU A 1 98 ? 12.151 -7.178 -8.343 1.00 92.69 98 GLU A O 1
ATOM 724 N N . VAL A 1 99 ? 10.408 -5.775 -8.424 1.00 93.81 99 VAL A N 1
ATOM 725 C CA . VAL A 1 99 ? 9.397 -6.827 -8.462 1.00 93.81 99 VAL A CA 1
ATOM 726 C C . VAL A 1 99 ? 9.433 -7.530 -9.817 1.00 93.81 99 VAL A C 1
ATOM 728 O O . VAL A 1 99 ? 9.366 -6.912 -10.872 1.00 93.81 99 VAL A O 1
ATOM 731 N N . ALA A 1 100 ? 9.477 -8.860 -9.807 1.00 93.50 100 ALA A N 1
ATOM 732 C CA . ALA A 1 100 ? 9.498 -9.626 -11.048 1.00 93.50 100 ALA A CA 1
ATOM 733 C C . ALA A 1 100 ? 8.253 -9.366 -11.925 1.00 93.50 100 ALA A C 1
ATOM 735 O O . ALA A 1 100 ? 7.123 -9.295 -11.437 1.00 93.50 100 ALA A O 1
ATOM 736 N N . THR A 1 101 ? 8.458 -9.319 -13.244 1.00 93.50 101 THR A N 1
ATOM 737 C CA . THR A 1 101 ? 7.381 -9.134 -14.234 1.00 93.50 101 THR A CA 1
ATOM 738 C C . THR A 1 101 ? 6.245 -10.146 -14.044 1.00 93.50 101 THR A C 1
ATOM 740 O O . THR A 1 101 ? 6.477 -11.349 -13.895 1.00 93.50 101 THR A O 1
ATOM 743 N N . GLY A 1 102 ? 5.000 -9.655 -14.044 1.00 94.06 102 GLY A N 1
ATOM 744 C CA . GLY A 1 102 ? 3.801 -10.473 -13.854 1.00 94.06 102 GLY A CA 1
ATO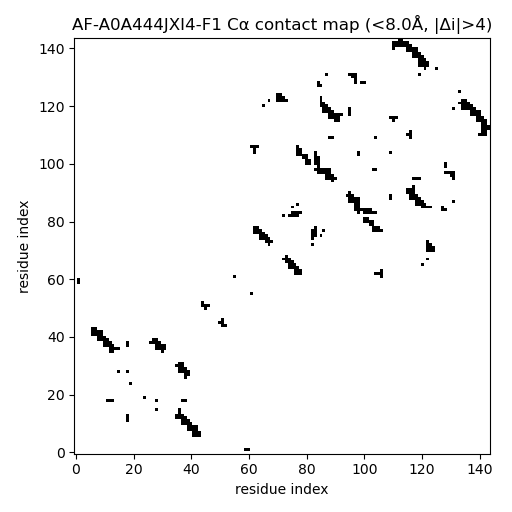M 745 C C . GLY A 1 102 ? 3.519 -10.881 -12.403 1.00 94.06 102 GLY A C 1
ATOM 746 O O . GLY A 1 102 ? 2.656 -11.734 -12.177 1.00 94.06 102 GLY A O 1
ATOM 747 N N . LYS A 1 103 ? 4.240 -10.335 -11.412 1.00 94.88 103 LYS A N 1
ATOM 748 C CA . LYS A 1 103 ? 4.040 -10.633 -9.983 1.00 94.88 103 LYS A CA 1
ATOM 749 C C . LYS A 1 103 ? 3.474 -9.444 -9.234 1.00 94.88 103 LYS A C 1
ATOM 751 O O . LYS A 1 103 ? 3.945 -8.333 -9.395 1.00 94.88 103 LYS A O 1
ATOM 756 N N . THR A 1 104 ? 2.516 -9.687 -8.352 1.00 94.25 104 THR A N 1
ATOM 757 C CA . THR A 1 104 ? 1.992 -8.677 -7.427 1.00 94.25 104 THR A CA 1
ATOM 758 C C . THR A 1 104 ? 2.764 -8.686 -6.109 1.00 94.25 104 THR A C 1
ATOM 760 O O . THR A 1 104 ? 3.301 -9.718 -5.705 1.00 94.25 104 THR A O 1
ATOM 763 N N . VAL A 1 105 ? 2.742 -7.568 -5.389 1.00 90.31 105 VAL A N 1
ATOM 764 C CA . VAL A 1 105 ? 3.324 -7.420 -4.052 1.00 90.31 105 VAL A CA 1
ATOM 765 C C . VAL A 1 105 ? 2.231 -7.391 -2.998 1.00 90.31 105 VAL A C 1
ATOM 767 O O . VAL A 1 105 ? 1.322 -6.561 -3.045 1.00 90.31 105 VAL A O 1
ATOM 770 N N . ASN A 1 106 ? 2.373 -8.259 -1.997 1.00 86.31 106 ASN A N 1
ATOM 771 C CA . ASN A 1 106 ? 1.649 -8.131 -0.742 1.00 86.31 106 ASN A CA 1
ATOM 772 C C . ASN A 1 106 ? 2.416 -7.176 0.183 1.00 86.31 106 ASN A C 1
ATOM 774 O O . ASN A 1 106 ? 3.486 -7.510 0.701 1.00 86.31 106 ASN A O 1
ATOM 778 N N . ILE A 1 107 ? 1.863 -5.984 0.389 1.00 81.06 107 ILE A N 1
ATOM 779 C CA . ILE A 1 107 ? 2.554 -4.916 1.112 1.00 81.06 107 ILE A CA 1
ATOM 780 C C . ILE A 1 107 ? 2.687 -5.213 2.613 1.00 81.06 107 ILE A C 1
ATOM 782 O O . ILE A 1 107 ? 3.643 -4.757 3.232 1.00 81.06 107 ILE A O 1
ATOM 786 N N . PHE A 1 108 ? 1.807 -6.047 3.183 1.00 75.81 108 PHE A N 1
ATOM 787 C CA . PHE A 1 108 ? 1.867 -6.439 4.598 1.00 75.81 108 PHE A CA 1
ATOM 788 C C . PHE A 1 108 ? 3.085 -7.298 4.920 1.00 75.81 108 PHE A C 1
ATOM 790 O O . PHE A 1 108 ? 3.615 -7.245 6.022 1.00 75.81 108 PHE A O 1
ATOM 797 N N . THR A 1 109 ? 3.529 -8.102 3.955 1.00 76.50 109 THR A N 1
ATOM 798 C CA . THR A 1 109 ? 4.741 -8.914 4.105 1.00 76.50 109 THR A CA 1
ATOM 799 C C . THR A 1 109 ? 5.997 -8.173 3.665 1.00 76.50 109 THR A C 1
ATOM 801 O O . THR A 1 109 ? 7.095 -8.561 4.048 1.00 76.50 109 THR A O 1
ATOM 804 N N . ALA A 1 110 ? 5.848 -7.135 2.839 1.00 78.81 110 ALA A N 1
ATOM 805 C CA . ALA A 1 110 ? 6.974 -6.415 2.257 1.00 78.81 110 ALA A CA 1
ATOM 806 C C . ALA A 1 110 ? 7.440 -5.222 3.110 1.00 78.81 110 ALA A C 1
ATOM 808 O O . ALA A 1 110 ? 8.600 -4.827 3.013 1.00 78.81 110 ALA A O 1
ATOM 809 N N . VAL A 1 111 ? 6.567 -4.667 3.959 1.00 78.44 111 VAL A N 1
ATOM 810 C CA . VAL A 1 111 ? 6.908 -3.590 4.897 1.00 78.44 111 VAL A CA 1
ATOM 811 C C . VAL A 1 111 ? 7.027 -4.168 6.312 1.00 78.44 111 VAL A C 1
ATOM 813 O O . VAL A 1 111 ? 6.012 -4.540 6.902 1.00 78.44 111 VAL A O 1
ATOM 816 N N . PRO A 1 112 ? 8.240 -4.268 6.882 1.00 72.50 112 PRO A N 1
ATOM 817 C CA . PRO A 1 112 ? 8.418 -4.834 8.212 1.00 72.50 112 PRO A CA 1
ATOM 818 C C . PRO A 1 112 ? 7.797 -3.944 9.301 1.00 72.50 112 PRO A C 1
ATOM 820 O O . PRO A 1 112 ? 7.876 -2.715 9.259 1.00 72.50 112 PRO A O 1
ATOM 823 N N . CYS A 1 113 ? 7.204 -4.567 10.323 1.00 80.69 113 CYS A N 1
ATOM 824 C CA . CYS A 1 113 ? 6.717 -3.837 11.493 1.00 80.69 113 CYS A CA 1
ATOM 825 C C . CYS A 1 113 ? 7.890 -3.261 12.296 1.00 80.69 113 CYS A C 1
ATOM 827 O O . CYS A 1 113 ? 8.875 -3.948 12.568 1.00 80.69 113 CYS A O 1
ATOM 829 N N . GLY A 1 114 ? 7.777 -1.996 12.699 1.00 80.81 114 GLY A N 1
ATOM 830 C CA . GLY A 1 114 ? 8.762 -1.314 13.537 1.00 80.81 114 GLY A CA 1
ATOM 831 C C . GLY A 1 114 ? 10.103 -1.020 12.858 1.00 80.81 114 GLY A C 1
ATOM 832 O O . GLY A 1 114 ? 11.001 -0.509 13.524 1.00 80.81 114 GLY A O 1
ATOM 833 N N . GLN A 1 115 ? 10.252 -1.317 11.563 1.00 82.50 115 GLN A N 1
ATOM 834 C CA . GLN A 1 115 ? 11.450 -1.024 10.777 1.00 82.50 115 GLN A CA 1
ATOM 835 C C . GLN A 1 115 ? 11.069 -0.332 9.462 1.00 82.50 115 GLN A C 1
ATOM 837 O O . GLN A 1 115 ? 10.013 -0.633 8.904 1.00 82.50 115 GLN A O 1
ATOM 842 N N . PRO A 1 116 ? 11.908 0.575 8.936 1.00 83.06 116 PRO A N 1
ATOM 843 C CA . PRO A 1 116 ? 11.689 1.136 7.611 1.00 83.06 116 PRO A CA 1
ATOM 844 C C . PRO A 1 116 ? 11.820 0.053 6.532 1.00 83.06 116 PRO A C 1
ATOM 846 O O . PRO A 1 116 ? 12.850 -0.612 6.429 1.00 83.06 116 PRO A O 1
ATOM 849 N N . GLY A 1 117 ? 10.790 -0.094 5.707 1.00 86.69 117 GLY A N 1
ATOM 850 C CA . GLY A 1 117 ? 10.891 -0.658 4.369 1.00 86.69 117 GLY A CA 1
ATOM 851 C C . GLY A 1 117 ? 11.271 0.438 3.376 1.00 86.69 117 GLY A C 1
ATOM 852 O O . GLY A 1 117 ? 10.845 1.586 3.518 1.00 86.69 117 GLY A O 1
ATOM 853 N N . TYR A 1 118 ? 12.065 0.080 2.376 1.00 90.12 118 TYR A N 1
ATOM 854 C CA . TYR A 1 118 ? 12.544 0.987 1.339 1.00 90.12 118 TYR A CA 1
ATOM 855 C C . TYR A 1 118 ? 11.801 0.681 0.050 1.00 90.12 118 TYR A C 1
ATOM 857 O O . TYR A 1 118 ? 11.673 -0.488 -0.328 1.00 90.12 118 TYR A O 1
ATOM 865 N N . GLN A 1 119 ? 11.279 1.721 -0.592 1.00 91.75 119 GLN A N 1
ATOM 866 C CA . GLN A 1 119 ? 10.531 1.600 -1.830 1.00 91.75 119 GLN A CA 1
ATOM 867 C C . GLN A 1 119 ? 11.011 2.612 -2.856 1.00 91.75 119 GLN A C 1
ATOM 869 O O . GLN A 1 119 ? 11.349 3.750 -2.520 1.00 91.75 119 GLN A O 1
ATOM 874 N N . ALA A 1 120 ? 10.977 2.198 -4.115 1.00 93.12 120 ALA A N 1
ATOM 875 C CA . ALA A 1 120 ? 11.125 3.112 -5.227 1.00 93.12 120 ALA A CA 1
ATOM 876 C C . ALA A 1 120 ? 10.168 2.761 -6.367 1.00 93.12 120 ALA A C 1
ATOM 878 O O . ALA A 1 120 ? 9.769 1.606 -6.501 1.00 93.12 120 ALA A O 1
ATOM 879 N N . TRP A 1 121 ? 9.798 3.748 -7.174 1.00 93.12 121 TRP A N 1
ATOM 880 C CA . TRP A 1 121 ? 9.037 3.555 -8.404 1.00 93.12 121 TRP A CA 1
ATOM 881 C C . TRP A 1 121 ? 9.809 4.129 -9.582 1.00 93.12 121 TRP A C 1
ATOM 883 O O . TRP A 1 121 ? 10.343 5.236 -9.500 1.00 93.12 121 TRP A O 1
ATOM 893 N N . GLU A 1 122 ? 9.829 3.374 -10.670 1.00 91.81 122 GLU A N 1
ATOM 894 C CA . GLU A 1 122 ? 10.220 3.856 -11.990 1.00 91.81 122 GLU A CA 1
ATOM 895 C C . GLU A 1 122 ? 8.945 4.214 -12.778 1.00 91.81 122 GLU A C 1
ATOM 897 O O . GLU A 1 122 ? 7.932 3.513 -12.698 1.00 91.81 122 GLU A O 1
ATOM 902 N N . ASP A 1 123 ? 8.945 5.362 -13.455 1.00 85.50 123 ASP A N 1
ATOM 903 C CA . ASP A 1 123 ? 7.720 5.982 -13.980 1.00 85.50 123 ASP A CA 1
ATOM 904 C C . ASP A 1 123 ? 7.379 5.645 -15.444 1.00 85.50 123 ASP A C 1
ATOM 906 O O . ASP A 1 123 ? 6.346 6.078 -15.976 1.00 85.50 123 ASP A O 1
ATOM 910 N N . GLY A 1 124 ? 8.210 4.837 -16.102 1.00 85.12 124 GLY A N 1
ATOM 911 C CA . GLY A 1 124 ? 8.062 4.461 -17.502 1.00 85.12 124 GLY A CA 1
ATOM 912 C C . GLY A 1 124 ? 9.136 5.000 -18.443 1.00 85.12 124 GLY A C 1
ATOM 913 O O . GLY A 1 124 ? 9.088 4.663 -19.631 1.00 85.12 124 GLY A O 1
ATOM 914 N N . GLY A 1 125 ? 10.079 5.812 -17.959 1.00 85.31 125 GLY A N 1
ATOM 915 C CA . GLY A 1 125 ? 11.229 6.293 -18.726 1.00 85.31 125 GLY A CA 1
ATOM 916 C C . GLY A 1 125 ? 12.225 5.203 -19.148 1.00 85.31 125 GLY A C 1
ATOM 917 O O . GLY A 1 125 ? 12.908 5.362 -20.162 1.00 85.31 125 GLY A O 1
ATOM 918 N N . ASN A 1 126 ? 12.279 4.081 -18.429 1.00 88.12 126 ASN A N 1
ATOM 919 C CA . ASN A 1 126 ? 13.226 2.988 -18.629 1.00 88.12 126 ASN A CA 1
ATOM 920 C C . ASN A 1 126 ? 12.527 1.634 -18.877 1.00 88.12 126 ASN A C 1
ATOM 922 O O . ASN A 1 126 ? 11.404 1.385 -18.414 1.00 88.12 126 ASN A O 1
ATOM 926 N N . PRO A 1 127 ? 13.173 0.719 -19.630 1.00 88.38 127 PRO A N 1
ATOM 927 C CA . PRO A 1 127 ? 12.722 -0.661 -19.711 1.00 88.38 127 PRO A CA 1
ATOM 928 C C . PRO A 1 127 ? 12.959 -1.372 -18.376 1.00 88.38 127 PRO A C 1
ATOM 930 O O . PRO A 1 127 ? 13.982 -1.173 -17.731 1.00 88.38 127 PRO A O 1
ATOM 933 N N . VAL A 1 128 ? 12.036 -2.257 -18.018 1.00 87.25 128 VAL A N 1
ATOM 934 C CA . VAL A 1 128 ? 12.147 -3.158 -16.866 1.00 87.25 128 VAL A CA 1
ATOM 935 C C . VAL A 1 128 ? 12.431 -4.595 -17.349 1.00 87.25 128 VAL A C 1
ATOM 937 O O . VAL A 1 128 ? 11.831 -5.018 -18.346 1.00 87.25 128 VAL A O 1
ATOM 940 N N . PRO A 1 129 ? 13.337 -5.360 -16.704 1.00 89.69 129 PRO A N 1
ATOM 941 C CA . PRO A 1 129 ? 13.980 -5.028 -15.439 1.00 89.69 129 PRO A CA 1
ATOM 942 C C . P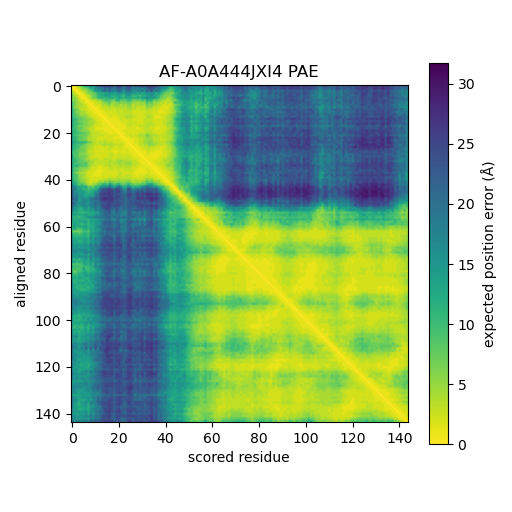RO A 1 129 ? 15.188 -4.089 -15.552 1.00 89.69 129 PRO A C 1
ATOM 944 O O . PRO A 1 129 ? 15.962 -4.176 -16.510 1.00 89.69 129 PRO A O 1
ATOM 947 N N . ALA A 1 130 ? 15.375 -3.245 -14.540 1.00 89.00 130 ALA A N 1
ATOM 948 C CA . ALA A 1 130 ? 16.484 -2.308 -14.404 1.00 89.00 130 ALA A CA 1
ATOM 949 C C . ALA A 1 130 ? 17.028 -2.265 -12.964 1.00 89.00 130 ALA A C 1
ATOM 951 O O . ALA A 1 130 ? 16.460 -2.815 -12.025 1.00 89.00 130 ALA A O 1
ATOM 952 N N . ASP A 1 131 ? 18.193 -1.636 -12.790 1.00 89.69 131 ASP A N 1
ATOM 953 C CA . ASP A 1 131 ? 18.724 -1.353 -11.455 1.00 89.69 131 ASP A CA 1
ATOM 954 C C . ASP A 1 131 ? 17.920 -0.228 -10.784 1.00 89.69 131 ASP A C 1
ATOM 956 O O . ASP A 1 131 ? 17.499 0.710 -11.464 1.00 89.69 131 ASP A O 1
ATOM 960 N N . VAL A 1 132 ? 17.781 -0.281 -9.454 1.00 89.56 132 VAL A N 1
ATOM 961 C CA . VAL A 1 132 ? 17.029 0.703 -8.653 1.00 89.56 132 VAL A CA 1
ATOM 962 C C . VAL A 1 132 ? 17.521 2.145 -8.828 1.00 89.56 132 VAL A C 1
ATOM 964 O O . VAL A 1 132 ? 16.760 3.085 -8.621 1.00 89.56 132 VAL A O 1
ATOM 967 N N . SER A 1 133 ? 18.768 2.351 -9.254 1.00 90.00 133 SER A N 1
ATOM 968 C CA . SER A 1 133 ? 19.287 3.673 -9.636 1.00 90.00 133 SER A CA 1
ATOM 969 C C . SER A 1 133 ? 18.551 4.333 -10.811 1.00 90.00 133 SER A C 1
ATOM 971 O O . SER A 1 133 ? 18.696 5.539 -10.992 1.00 90.00 133 SER A O 1
ATOM 973 N N . ASN A 1 134 ? 17.758 3.577 -11.578 1.00 90.00 134 ASN A N 1
ATOM 974 C CA . ASN A 1 134 ? 16.886 4.098 -12.635 1.00 90.00 134 ASN A CA 1
ATOM 975 C C . ASN A 1 134 ? 15.486 4.472 -12.138 1.00 90.00 134 ASN A C 1
ATOM 977 O O . ASN A 1 134 ? 14.673 4.913 -12.943 1.00 90.00 134 ASN A O 1
ATOM 981 N N . ALA A 1 135 ? 15.179 4.261 -10.855 1.00 91.31 135 ALA A N 1
ATOM 982 C CA . ALA A 1 135 ? 13.915 4.699 -10.289 1.00 91.31 135 ALA A CA 1
ATOM 983 C C . ALA A 1 135 ? 13.887 6.226 -10.134 1.00 91.31 135 ALA A C 1
ATOM 985 O O . ALA A 1 135 ? 14.904 6.864 -9.858 1.00 91.31 135 ALA A O 1
ATOM 986 N N . ASP A 1 136 ? 12.697 6.799 -10.268 1.00 89.50 136 ASP A N 1
ATOM 987 C CA . ASP A 1 136 ? 12.477 8.247 -10.275 1.00 89.50 136 ASP A CA 1
ATOM 988 C C . ASP A 1 136 ? 11.988 8.749 -8.912 1.00 89.50 136 ASP A C 1
ATOM 990 O O . ASP A 1 136 ? 12.221 9.896 -8.521 1.00 89.50 136 ASP A O 1
ATOM 994 N N . PHE A 1 137 ? 11.327 7.874 -8.151 1.00 89.19 137 PHE A N 1
ATOM 995 C CA . PHE A 1 137 ? 10.698 8.218 -6.882 1.00 89.19 137 PHE A CA 1
ATOM 996 C C . PHE A 1 137 ? 11.132 7.261 -5.788 1.00 89.19 137 PHE A C 1
ATOM 998 O O . PHE A 1 137 ? 10.946 6.059 -5.918 1.00 89.19 137 PHE A O 1
ATOM 1005 N N . PHE A 1 138 ? 11.642 7.799 -4.680 1.00 91.62 138 PHE A N 1
ATOM 1006 C CA . PHE A 1 138 ? 12.132 7.026 -3.539 1.00 91.62 138 PHE A CA 1
ATOM 1007 C C . PHE A 1 138 ? 11.408 7.449 -2.266 1.00 91.62 138 PHE A C 1
ATOM 1009 O O . PHE A 1 138 ? 11.257 8.640 -1.991 1.00 91.62 138 PHE A O 1
ATOM 1016 N N . TYR A 1 139 ? 10.979 6.477 -1.469 1.00 87.94 139 TYR A N 1
ATOM 1017 C CA . TYR A 1 139 ? 10.310 6.716 -0.196 1.00 87.94 139 TYR A CA 1
ATOM 1018 C C . TYR A 1 139 ? 10.527 5.544 0.761 1.00 87.94 139 TYR A C 1
ATOM 1020 O O . TYR A 1 139 ? 11.009 4.472 0.388 1.00 87.94 139 TYR A O 1
ATOM 1028 N N . THR A 1 140 ? 10.196 5.767 2.028 1.00 86.69 140 THR A N 1
ATOM 1029 C CA . THR A 1 140 ? 10.195 4.724 3.049 1.00 86.69 140 THR A CA 1
ATOM 1030 C C . THR A 1 140 ? 8.814 4.601 3.666 1.00 86.69 140 THR A C 1
ATOM 1032 O O . THR A 1 140 ? 8.079 5.579 3.815 1.00 86.69 140 THR A O 1
ATOM 1035 N N . THR A 1 141 ? 8.459 3.381 4.043 1.00 80.06 141 THR A N 1
ATOM 1036 C CA . THR A 1 141 ? 7.236 3.070 4.783 1.00 80.06 141 THR A CA 1
ATOM 1037 C C . THR A 1 141 ? 7.605 2.258 6.012 1.00 80.06 141 THR A C 1
ATOM 1039 O O . THR A 1 141 ? 8.493 1.415 5.959 1.00 80.06 141 THR A O 1
ATOM 1042 N N . THR A 1 142 ? 6.933 2.505 7.131 1.00 79.94 142 THR A N 1
ATOM 1043 C CA . THR A 1 142 ? 7.156 1.758 8.373 1.00 79.94 142 THR A CA 1
ATOM 1044 C C . THR A 1 142 ? 5.820 1.225 8.852 1.00 79.94 142 THR A C 1
ATOM 1046 O O . THR A 1 142 ? 4.901 2.009 9.100 1.00 79.94 142 THR A O 1
ATOM 1049 N N . GLY A 1 143 ? 5.713 -0.096 8.997 1.00 73.38 143 GLY A N 1
ATOM 1050 C CA . GLY A 1 143 ? 4.555 -0.720 9.632 1.00 73.38 143 GLY A CA 1
ATOM 1051 C C . GLY A 1 143 ? 4.548 -0.418 11.132 1.00 73.38 143 GLY A C 1
ATOM 1052 O O . GLY A 1 143 ? 5.609 -0.425 11.763 1.00 73.38 143 GLY A O 1
ATOM 1053 N N . LYS A 1 144 ? 3.374 -0.148 11.705 1.00 68.75 144 LYS A N 1
ATOM 1054 C CA . LYS A 1 144 ? 3.174 -0.022 13.156 1.00 68.75 144 LYS A CA 1
ATOM 1055 C C . LYS A 1 144 ? 2.410 -1.219 13.691 1.00 68.75 144 LYS A C 1
ATOM 1057 O O . LYS A 1 144 ? 1.473 -1.655 12.991 1.00 68.75 144 LYS A O 1
#

Solvent-accessible surface area (backbone atoms only — not comparable to full-atom values): 8842 Å² total; per-residue (Å²): 136,87,80,89,79,90,75,54,74,53,70,53,71,47,54,72,73,54,44,66,69,74,43,65,91,89,66,65,75,47,65,53,99,85,68,53,30,33,33,70,46,71,69,70,71,55,96,85,57,101,60,64,85,77,79,59,89,81,50,94,76,76,63,57,73,46,81,36,93,89,31,59,63,36,67,33,29,26,68,34,38,89,37,12,34,36,33,21,53,21,74,37,90,90,52,32,52,58,35,56,81,66,37,59,51,62,49,80,80,55,29,43,70,81,36,66,13,27,38,32,34,39,50,44,92,66,75,75,88,62,63,65,88,70,38,78,42,79,52,73,48,62,34,126

pLDDT: mean 81.79, std 14.41, range [40.72, 95.0]

Foldseek 3Di:
DFDDDPWDKDKDWDDPVVCCVPDPPPFDWDADPVRIIITIDIPDQDPPDPDRPDPCVPGPDDWDWAAQVPFVVRIAILAALQRVQQKFKDQDPQRGAGDDRRDHDDVVVRADAPGKIKMFGARHPDDPPDDRVNTDGIDIDHHD

Mean predicted aligned error: 11.99 Å

Radius of gyration: 21.9 Å; Cα contacts (8 Å, |Δi|>4): 246; chains: 1; bounding box: 60×27×53 Å

Secondary structure (DSSP, 8-state):
-----S--EEEEE--HHHHHHHSPTT---EE-TTS-EEEEEE----TTSSS----GGG-S----EEE-TTSSSSEEETT-TTTGGGEEEESBTTB-PBPPTT----HHHHS-BTSEEEEEE--SSS-SS--GGG-SEEEEEEB-